Protein AF-A0A2V9IV48-F1 (afdb_monomer_lite)

Structure (mmCIF, N/CA/C/O backbone):
data_AF-A0A2V9IV48-F1
#
_entry.id   AF-A0A2V9IV48-F1
#
loop_
_atom_site.group_PDB
_atom_site.id
_atom_site.type_symbol
_atom_site.label_atom_id
_atom_site.label_alt_id
_atom_site.label_comp_id
_atom_site.label_asym_id
_atom_site.label_entity_id
_atom_site.label_seq_id
_atom_site.pdbx_PDB_ins_code
_atom_site.Cartn_x
_atom_site.Cartn_y
_atom_site.Cartn_z
_atom_site.occupancy
_atom_site.B_iso_or_equiv
_atom_site.auth_seq_id
_atom_site.auth_comp_id
_atom_site.auth_asym_id
_atom_site.auth_atom_id
_atom_site.pdbx_PDB_model_num
ATOM 1 N N . ILE A 1 1 ? -11.786 -12.863 -33.641 1.00 53.84 1 ILE A N 1
ATOM 2 C CA . ILE A 1 1 ? -10.487 -13.460 -34.031 1.00 53.84 1 ILE A CA 1
ATOM 3 C C . ILE A 1 1 ? -10.296 -13.176 -35.528 1.00 53.84 1 ILE A C 1
ATOM 5 O O . ILE A 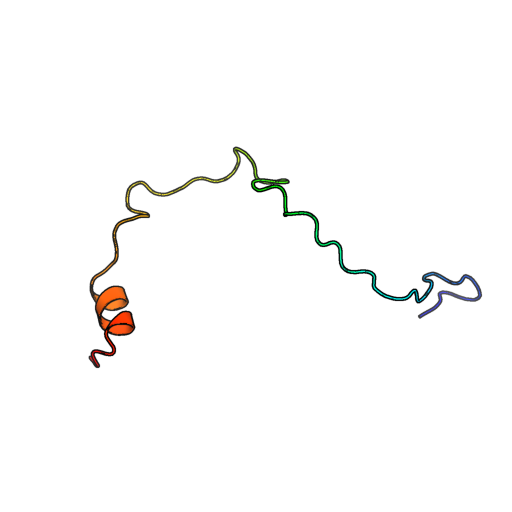1 1 ? -11.205 -13.475 -36.284 1.00 53.84 1 ILE A O 1
ATOM 9 N N . GLY A 1 2 ? -9.216 -12.480 -35.922 1.00 57.09 2 GLY A N 1
ATOM 10 C CA . GLY A 1 2 ? -8.829 -12.192 -37.320 1.00 57.09 2 GLY A CA 1
ATOM 11 C C . GLY A 1 2 ? -9.637 -11.125 -38.086 1.00 57.09 2 GLY A C 1
ATOM 12 O O . GLY A 1 2 ? -10.729 -11.392 -38.570 1.00 57.09 2 GLY A O 1
ATOM 13 N N . LYS A 1 3 ? -9.053 -9.935 -38.300 1.00 54.19 3 LYS A N 1
ATOM 14 C CA . LYS A 1 3 ? -9.485 -9.006 -39.362 1.00 54.19 3 LYS A CA 1
ATOM 15 C C . LYS A 1 3 ? -8.858 -9.520 -40.666 1.00 5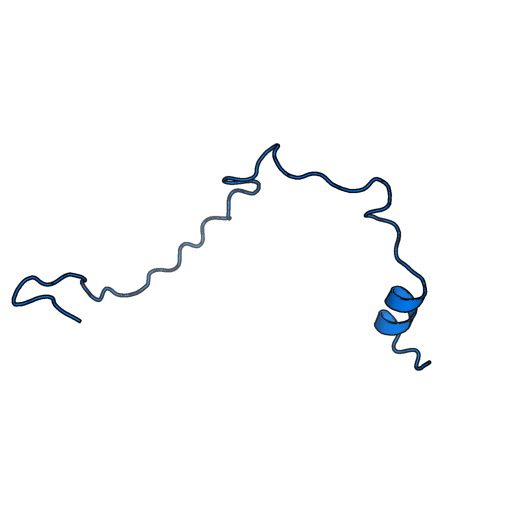4.19 3 LYS A C 1
ATOM 17 O O . LYS A 1 3 ? -7.670 -9.307 -40.870 1.00 54.19 3 LYS A O 1
ATOM 22 N N . ALA A 1 4 ? -9.624 -10.286 -41.450 1.00 60.12 4 ALA A N 1
ATOM 23 C CA . ALA A 1 4 ? -9.309 -10.768 -42.805 1.00 60.12 4 ALA A CA 1
ATOM 24 C C . ALA A 1 4 ? -7.831 -11.157 -43.059 1.00 60.12 4 ALA A C 1
ATOM 26 O O . ALA A 1 4 ? -7.009 -10.331 -43.451 1.00 60.12 4 ALA A O 1
ATOM 27 N N . GLY A 1 5 ? -7.483 -12.431 -42.850 1.00 70.25 5 GLY A N 1
ATOM 28 C CA . GLY A 1 5 ? -6.226 -13.018 -43.347 1.00 70.25 5 GLY A CA 1
ATOM 29 C C . GLY A 1 5 ? -4.930 -12.601 -42.637 1.00 70.25 5 GLY A C 1
ATOM 30 O O . GLY A 1 5 ? -3.902 -13.235 -42.855 1.00 70.25 5 GLY A O 1
ATOM 31 N N . LYS A 1 6 ? -4.953 -11.596 -41.751 1.00 77.06 6 LYS A N 1
ATOM 32 C CA . LYS A 1 6 ? -3.801 -11.236 -40.910 1.00 77.06 6 LYS A CA 1
ATOM 33 C C . LYS A 1 6 ? -3.945 -11.876 -39.525 1.00 77.06 6 LYS A C 1
ATOM 35 O O . LYS A 1 6 ? -4.824 -11.456 -38.764 1.00 77.06 6 LYS A O 1
ATOM 40 N N . PRO A 1 7 ? -3.130 -12.886 -39.166 1.00 75.62 7 PRO A N 1
ATOM 41 C CA . PRO A 1 7 ? -3.145 -13.428 -37.813 1.00 75.62 7 PRO A CA 1
ATOM 42 C C . PRO A 1 7 ? -2.740 -12.324 -36.823 1.00 75.62 7 PRO A C 1
ATOM 44 O O . PRO A 1 7 ? -1.629 -11.809 -36.873 1.00 75.62 7 PRO A O 1
ATOM 47 N N . VAL A 1 8 ? -3.668 -11.935 -35.942 1.00 80.31 8 VAL A N 1
ATOM 48 C CA . VAL A 1 8 ? -3.483 -10.845 -34.956 1.00 80.31 8 VAL A CA 1
ATOM 49 C C . VAL A 1 8 ? -2.943 -11.327 -33.607 1.00 80.31 8 VAL A C 1
ATOM 51 O O . VAL A 1 8 ? -2.619 -10.513 -32.750 1.00 80.31 8 VAL A O 1
ATOM 54 N N . ALA A 1 9 ? -2.860 -12.643 -33.398 1.00 84.81 9 ALA A N 1
ATOM 55 C CA . ALA A 1 9 ? -2.307 -13.243 -32.190 1.00 84.81 9 ALA A CA 1
ATOM 56 C C . ALA A 1 9 ? -1.833 -14.677 -32.463 1.00 84.81 9 ALA A C 1
ATOM 58 O O . ALA A 1 9 ? -2.394 -15.373 -33.311 1.00 84.81 9 ALA A O 1
ATOM 59 N N . LYS A 1 10 ? -0.822 -15.120 -31.708 1.00 84.19 10 LYS A N 1
ATOM 60 C CA . LYS A 1 10 ? -0.331 -16.501 -31.677 1.00 84.19 10 LYS A CA 1
ATOM 61 C C . LYS A 1 10 ? -0.619 -17.087 -30.300 1.00 84.19 10 LYS A C 1
ATOM 63 O O . LYS A 1 10 ? -0.229 -16.497 -29.295 1.00 84.19 10 LYS A O 1
ATOM 68 N N . LEU A 1 11 ? -1.262 -18.249 -30.256 1.00 89.25 11 LEU A N 1
ATOM 69 C CA . LEU A 1 11 ? -1.365 -19.017 -29.019 1.00 89.25 11 LEU A CA 1
ATOM 70 C C . LEU A 1 11 ? -0.001 -19.648 -28.730 1.00 89.25 11 LEU A C 1
ATOM 72 O O . LEU A 1 11 ? 0.556 -20.356 -29.569 1.00 89.25 11 LEU A O 1
ATOM 76 N N . VAL A 1 12 ? 0.555 -19.351 -27.559 1.00 90.44 12 VAL A N 1
ATOM 77 C CA . VAL A 1 12 ? 1.822 -19.911 -27.080 1.00 90.44 12 VAL A CA 1
ATOM 78 C C . VAL A 1 12 ? 1.625 -20.496 -25.682 1.00 90.44 12 VAL A C 1
ATOM 80 O O . VAL A 1 12 ? 0.810 -19.959 -24.926 1.00 90.44 12 VAL A O 1
ATOM 83 N N . PRO A 1 13 ? 2.351 -21.570 -25.314 1.00 92.62 13 PRO A N 1
ATOM 84 C CA . PRO A 1 13 ? 2.304 -22.105 -23.960 1.00 92.62 13 PRO A CA 1
ATOM 85 C C . PRO A 1 13 ? 2.636 -21.026 -22.929 1.00 92.62 13 PRO A C 1
ATOM 87 O O . PRO A 1 13 ? 3.637 -20.314 -23.064 1.00 92.62 13 PRO A O 1
ATOM 90 N N . TYR A 1 14 ? 1.809 -20.91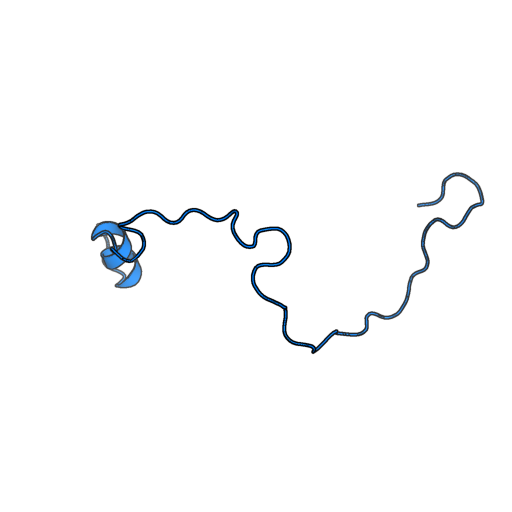9 -21.891 1.00 90.88 14 TYR A N 1
ATOM 91 C CA . TYR A 1 14 ? 2.086 -20.030 -20.774 1.00 90.88 14 TYR A CA 1
ATOM 92 C C . TYR A 1 14 ? 3.319 -20.527 -20.012 1.00 90.88 14 TYR A C 1
ATOM 94 O O . TYR A 1 14 ? 3.403 -21.695 -19.635 1.00 90.88 14 TYR A O 1
ATOM 102 N N . ARG A 1 15 ? 4.280 -19.631 -19.782 1.00 92.62 15 ARG A N 1
ATOM 103 C CA . ARG A 1 15 ? 5.428 -19.874 -18.904 1.00 92.62 15 ARG A CA 1
ATOM 104 C C . ARG A 1 15 ? 5.310 -18.943 -17.711 1.00 92.62 15 ARG A C 1
ATOM 106 O O . ARG A 1 15 ? 5.334 -17.725 -17.875 1.00 92.62 15 ARG A O 1
ATOM 113 N N . GLU A 1 16 ? 5.177 -19.524 -16.526 1.00 91.81 16 GLU A N 1
ATOM 114 C CA . GLU A 1 16 ? 5.063 -18.767 -15.286 1.00 91.81 16 GLU A CA 1
ATOM 115 C C . GLU A 1 16 ? 6.335 -17.944 -15.041 1.00 91.81 16 GLU A C 1
ATOM 117 O O . GLU A 1 16 ? 7.450 -18.473 -15.013 1.00 91.81 16 GLU A O 1
ATOM 122 N N . ASN A 1 17 ? 6.174 -16.636 -14.838 1.00 89.56 17 ASN A N 1
ATOM 123 C CA . ASN A 1 17 ? 7.268 -15.795 -14.378 1.00 89.56 17 ASN A CA 1
ATOM 124 C C . ASN A 1 17 ? 7.341 -15.857 -12.850 1.00 89.56 17 ASN A C 1
ATOM 126 O O . ASN A 1 17 ? 6.630 -15.130 -12.163 1.00 89.56 17 ASN A O 1
ATOM 130 N N . ARG A 1 18 ? 8.233 -16.700 -12.326 1.00 92.44 18 ARG A N 1
ATOM 131 C CA . ARG A 1 18 ? 8.452 -16.855 -10.878 1.00 92.44 18 ARG A CA 1
ATOM 132 C C . ARG A 1 18 ? 9.278 -15.735 -10.245 1.00 92.44 18 ARG A C 1
ATOM 134 O O . ARG A 1 18 ? 9.578 -15.788 -9.055 1.00 92.44 18 ARG A O 1
ATOM 141 N N . LYS A 1 19 ? 9.688 -14.728 -11.021 1.00 92.31 19 LYS A N 1
ATOM 142 C CA . LYS A 1 19 ? 10.406 -13.581 -10.464 1.00 92.31 19 LYS A CA 1
ATOM 143 C C . LYS A 1 19 ? 9.470 -12.809 -9.529 1.00 92.31 19 LYS A C 1
ATOM 145 O O . LYS A 1 19 ? 8.332 -12.534 -9.919 1.00 92.31 19 LYS A O 1
ATOM 150 N N . PRO A 1 20 ? 9.941 -12.403 -8.338 1.00 90.88 20 PRO A N 1
ATOM 151 C CA . PRO A 1 20 ? 9.172 -11.531 -7.466 1.00 90.88 20 PRO A CA 1
ATOM 152 C C . PRO A 1 20 ? 8.693 -10.282 -8.208 1.00 90.88 20 PRO A C 1
ATOM 154 O O . PRO A 1 20 ? 9.413 -9.693 -9.022 1.00 90.88 20 PRO A O 1
ATOM 157 N N . ARG A 1 21 ? 7.462 -9.860 -7.915 1.00 88.25 21 ARG A N 1
ATOM 158 C CA . ARG A 1 21 ? 6.923 -8.609 -8.454 1.00 88.25 21 ARG A CA 1
ATOM 159 C C . ARG A 1 21 ? 7.707 -7.443 -7.859 1.00 88.25 21 ARG A C 1
ATOM 161 O O . ARG A 1 21 ? 7.958 -7.431 -6.660 1.00 88.25 21 ARG A O 1
ATOM 168 N N . LYS A 1 22 ? 8.036 -6.434 -8.671 1.00 87.25 22 LYS A N 1
ATOM 169 C CA . LYS A 1 22 ? 8.579 -5.167 -8.163 1.00 87.25 22 LYS A CA 1
ATOM 170 C C . LYS A 1 22 ? 7.427 -4.329 -7.584 1.00 87.25 22 LYS A C 1
ATOM 172 O O . LYS A 1 22 ? 6.553 -3.931 -8.362 1.00 87.25 22 LYS A O 1
ATOM 177 N N . PRO A 1 23 ? 7.392 -4.049 -6.267 1.00 87.62 23 PRO A N 1
ATOM 178 C CA . PRO A 1 23 ? 6.345 -3.222 -5.674 1.00 87.62 23 PRO A CA 1
ATOM 179 C C . PRO A 1 23 ? 6.384 -1.785 -6.210 1.00 87.62 23 PRO A C 1
ATOM 181 O O . PRO A 1 23 ? 7.394 -1.323 -6.749 1.00 87.62 23 PRO A O 1
ATOM 184 N N . GLY A 1 24 ? 5.274 -1.064 -6.076 1.00 85.19 24 GLY A N 1
ATOM 185 C CA . GLY A 1 24 ? 5.172 0.351 -6.443 1.00 85.19 24 GLY A CA 1
ATOM 186 C C . GLY A 1 24 ? 4.973 0.622 -7.937 1.00 85.19 24 GLY A C 1
ATOM 187 O O . GLY A 1 24 ? 4.197 1.508 -8.263 1.00 85.19 24 GLY A O 1
ATOM 188 N N . GLY A 1 25 ? 5.576 -0.145 -8.854 1.00 87.12 25 GLY A N 1
ATOM 189 C CA . GLY A 1 25 ? 5.317 -0.079 -10.306 1.00 87.12 25 GLY A CA 1
ATOM 190 C C . GLY A 1 25 ? 5.012 1.328 -10.859 1.00 87.12 25 GLY A C 1
ATOM 191 O O . GLY A 1 25 ? 5.743 2.282 -10.608 1.00 87.12 25 GLY A O 1
ATOM 192 N N . ARG A 1 26 ? 3.894 1.461 -11.588 1.00 88.94 26 ARG A N 1
ATOM 193 C CA . ARG A 1 26 ? 3.404 2.729 -12.178 1.00 88.94 26 ARG A CA 1
ATOM 194 C C . ARG A 1 26 ? 2.862 3.751 -11.162 1.00 88.94 26 ARG A C 1
ATOM 196 O O . ARG A 1 26 ? 2.602 4.895 -11.535 1.00 88.94 26 ARG A O 1
ATOM 203 N N . TRP A 1 27 ? 2.680 3.334 -9.913 1.00 89.75 27 TRP A N 1
ATOM 204 C CA . TRP A 1 27 ? 2.023 4.087 -8.841 1.00 89.75 27 TRP A CA 1
ATOM 205 C C . TRP A 1 27 ? 2.994 4.563 -7.754 1.00 89.75 27 TRP A C 1
ATOM 207 O O . TRP A 1 27 ? 2.578 5.193 -6.785 1.00 89.75 27 TRP A O 1
ATOM 217 N N . LYS A 1 28 ? 4.297 4.296 -7.899 1.00 89.50 28 LYS A N 1
ATOM 218 C CA . LYS A 1 28 ? 5.315 4.718 -6.934 1.00 89.50 28 LYS A CA 1
ATOM 219 C C . LYS A 1 28 ?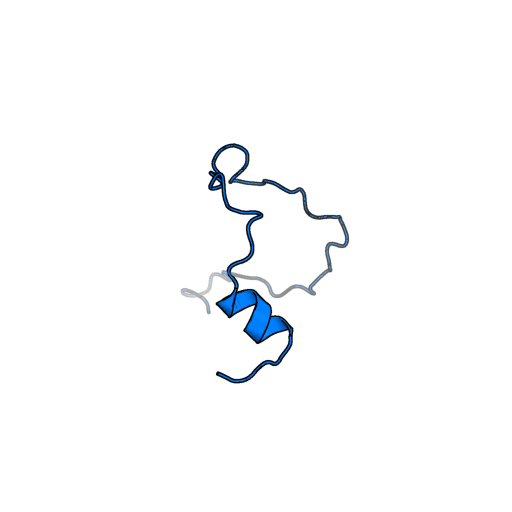 5.263 6.240 -6.757 1.00 89.50 28 LYS A C 1
ATOM 221 O O . LYS A 1 28 ? 5.348 6.969 -7.741 1.00 89.50 28 LYS A O 1
ATOM 226 N N . GLY A 1 29 ? 5.115 6.694 -5.511 1.00 90.75 29 GLY A N 1
ATOM 227 C CA . GLY A 1 29 ? 5.019 8.117 -5.160 1.00 90.75 29 GLY A CA 1
ATOM 228 C C . GLY A 1 29 ? 3.687 8.789 -5.513 1.00 90.75 29 GLY A C 1
ATOM 229 O O . GLY A 1 29 ? 3.555 9.988 -5.315 1.00 90.75 29 GLY A O 1
ATOM 230 N N . LYS A 1 30 ? 2.708 8.039 -6.036 1.00 93.75 30 LYS A N 1
ATOM 231 C 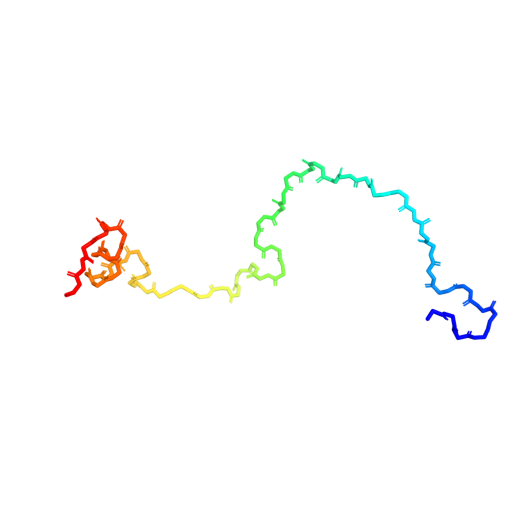CA . LYS A 1 30 ? 1.364 8.541 -6.380 1.00 93.75 30 LYS A CA 1
ATOM 232 C C . LYS A 1 30 ? 0.278 8.042 -5.428 1.00 93.75 30 LYS A C 1
ATOM 234 O O . LYS A 1 30 ? -0.888 8.361 -5.617 1.00 93.75 30 LYS A O 1
ATOM 239 N N . ILE A 1 31 ? 0.651 7.205 -4.463 1.00 90.88 31 ILE A N 1
ATOM 240 C CA . ILE A 1 31 ? -0.266 6.643 -3.476 1.00 90.88 31 ILE A CA 1
ATOM 241 C C . ILE A 1 31 ? -0.279 7.591 -2.283 1.00 90.88 31 ILE A C 1
ATOM 243 O O . ILE A 1 31 ? 0.773 7.875 -1.715 1.00 90.88 31 ILE A O 1
ATOM 247 N N . TRP A 1 32 ? -1.468 8.062 -1.930 1.00 94.69 32 TRP A N 1
ATOM 248 C CA . TRP A 1 32 ? -1.731 8.730 -0.664 1.00 94.69 32 TRP A CA 1
ATOM 249 C C . TRP A 1 32 ? -2.346 7.717 0.305 1.00 94.69 32 TRP A C 1
ATOM 251 O O . TRP A 1 32 ? -3.133 6.865 -0.110 1.00 94.69 32 TRP A O 1
ATOM 261 N N . MET A 1 33 ? -1.954 7.797 1.572 1.00 93.81 33 MET A N 1
ATOM 262 C CA . MET A 1 33 ? -2.465 6.971 2.661 1.00 93.81 33 MET A CA 1
ATOM 263 C C . MET A 1 33 ? -3.010 7.912 3.731 1.00 93.81 33 MET A C 1
ATOM 265 O O . MET A 1 33 ? -2.356 8.904 4.060 1.00 93.81 33 MET A O 1
ATOM 269 N N . ALA A 1 34 ? -4.214 7.626 4.218 1.00 96.81 34 ALA A N 1
ATOM 270 C CA . ALA A 1 34 ? -4.834 8.415 5.270 1.00 96.81 34 ALA A CA 1
ATOM 271 C C . ALA A 1 34 ? -4.065 8.244 6.599 1.00 96.81 34 ALA A C 1
ATOM 273 O O . ALA A 1 34 ? -3.490 7.174 6.816 1.00 96.81 34 ALA A O 1
ATOM 274 N N . PRO A 1 35 ? -4.019 9.266 7.478 1.00 97.06 35 PRO A N 1
ATOM 275 C CA . PRO A 1 35 ? -3.294 9.180 8.752 1.00 97.06 35 PRO A CA 1
ATOM 276 C C . PRO A 1 35 ? -3.793 8.072 9.688 1.00 97.06 35 PRO A C 1
ATOM 278 O O . PRO A 1 35 ? -3.019 7.558 10.486 1.00 97.06 35 PRO A O 1
ATOM 281 N N . ASP A 1 36 ? -5.067 7.709 9.565 1.00 96.19 36 ASP A N 1
ATOM 282 C CA . ASP A 1 36 ? -5.791 6.712 10.353 1.00 96.19 36 ASP A CA 1
ATOM 283 C C . ASP A 1 36 ? -5.832 5.331 9.673 1.00 96.19 36 ASP A C 1
ATOM 285 O O . ASP A 1 36 ? -6.586 4.460 10.085 1.00 96.19 36 ASP A O 1
ATOM 289 N N . PHE A 1 37 ? -5.040 5.097 8.619 1.00 94.81 37 PHE A N 1
ATOM 290 C CA . PHE A 1 37 ? -5.105 3.851 7.843 1.00 94.81 37 PHE A CA 1
ATOM 291 C C . PHE A 1 37 ? -4.895 2.581 8.685 1.00 94.81 37 PHE A C 1
ATOM 293 O O . PHE A 1 37 ? -5.521 1.556 8.418 1.00 94.81 37 PHE A O 1
ATOM 300 N N . ASP A 1 38 ? -4.017 2.649 9.686 1.00 95.31 38 ASP A N 1
ATOM 301 C CA . ASP A 1 38 ? -3.737 1.528 10.588 1.00 95.31 38 ASP A CA 1
ATOM 302 C C . ASP A 1 38 ? -4.752 1.424 11.746 1.00 95.31 38 ASP A C 1
ATOM 304 O O . ASP A 1 38 ? -4.705 0.472 12.531 1.00 95.31 38 ASP A O 1
ATOM 308 N N . GLU A 1 39 ? -5.690 2.369 11.864 1.00 96.50 39 GLU A N 1
ATOM 309 C CA . GLU A 1 39 ? -6.764 2.317 12.853 1.00 96.50 39 GLU A CA 1
ATOM 310 C C . GLU A 1 39 ? -7.884 1.390 12.366 1.00 96.50 39 GLU A C 1
ATOM 312 O O . GLU A 1 39 ? -8.513 1.611 11.333 1.00 96.50 39 GLU A O 1
ATOM 317 N N . LEU A 1 40 ? -8.154 0.323 13.124 1.00 95.19 40 LEU A N 1
ATOM 318 C CA . LEU A 1 40 ? -9.199 -0.644 12.791 1.00 95.19 40 LEU A CA 1
ATOM 319 C C . LEU A 1 40 ? -10.544 -0.243 13.432 1.00 95.19 40 LEU A C 1
ATOM 321 O O . LEU A 1 40 ? -10.655 -0.283 14.661 1.00 95.19 40 LEU A O 1
ATOM 325 N N . PRO A 1 41 ? -11.602 0.058 12.648 1.00 95.12 41 PRO A N 1
ATOM 326 C CA . PRO A 1 41 ? -12.916 0.383 13.200 1.00 95.12 41 PRO A CA 1
ATOM 327 C C . PRO A 1 41 ? -13.538 -0.794 13.961 1.00 95.12 41 PRO A C 1
ATOM 329 O O . PRO A 1 41 ? -13.437 -1.949 13.541 1.00 95.12 41 PRO A O 1
ATOM 332 N N . LEU A 1 42 ? -14.254 -0.501 15.051 1.00 94.38 42 LEU A N 1
ATOM 333 C CA . LEU A 1 42 ? -14.826 -1.523 15.941 1.00 94.38 42 LEU A CA 1
ATOM 334 C C . LEU A 1 42 ? -15.794 -2.478 15.235 1.00 94.38 42 LEU A C 1
ATOM 336 O O . LEU A 1 42 ? -15.755 -3.678 15.494 1.00 94.38 42 LEU A O 1
ATOM 340 N N . THR A 1 43 ? -16.617 -1.965 14.322 1.00 93.19 43 THR A N 1
ATOM 341 C CA . THR A 1 43 ? -17.568 -2.767 13.535 1.00 93.19 43 THR A CA 1
ATOM 342 C C . THR A 1 43 ? -16.849 -3.772 12.636 1.00 93.19 43 THR A C 1
ATOM 344 O O . THR A 1 43 ? -17.225 -4.940 12.564 1.00 93.19 43 THR A O 1
ATOM 347 N N . VAL A 1 44 ? -15.754 -3.347 12.001 1.00 94.12 44 VAL A N 1
ATOM 348 C CA . VAL A 1 44 ? -14.907 -4.210 11.169 1.00 94.12 44 VAL A CA 1
ATOM 349 C C . VAL A 1 44 ? -14.187 -5.242 12.040 1.00 94.12 44 VAL A C 1
ATOM 351 O O . VAL A 1 44 ? -14.130 -6.421 11.690 1.00 94.12 44 VAL A O 1
ATOM 354 N N . ALA A 1 45 ? -13.683 -4.830 13.205 1.00 95.06 45 ALA A N 1
ATOM 355 C CA . ALA A 1 45 ? -13.045 -5.733 14.157 1.00 95.06 45 ALA A CA 1
ATOM 356 C C . ALA A 1 45 ? -14.018 -6.809 14.680 1.00 95.06 45 ALA A C 1
ATOM 358 O O . ALA A 1 45 ? -13.637 -7.974 14.782 1.00 95.06 45 ALA A O 1
ATOM 359 N N . ALA A 1 46 ? -15.270 -6.438 14.966 1.00 95.19 46 ALA A N 1
ATOM 360 C CA . ALA A 1 46 ? -16.334 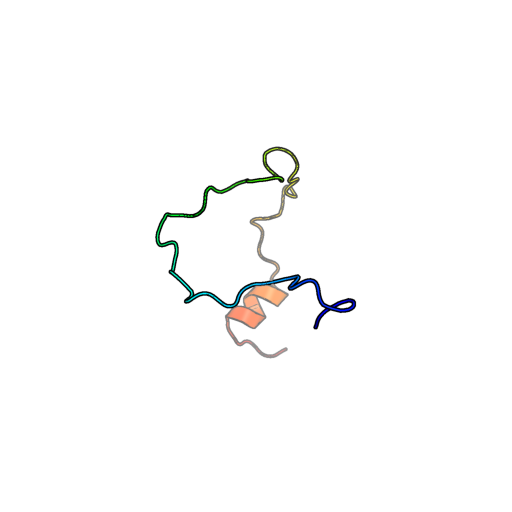-7.359 15.372 1.00 95.19 46 ALA A CA 1
ATOM 361 C C . ALA A 1 46 ? -16.633 -8.397 14.278 1.00 95.19 46 ALA A C 1
ATOM 363 O O . ALA A 1 46 ? -16.673 -9.598 14.557 1.00 95.19 46 ALA A O 1
ATOM 364 N N . ALA A 1 47 ? -16.706 -7.960 13.015 1.00 94.56 47 ALA A N 1
ATOM 365 C CA . ALA A 1 47 ? -16.883 -8.856 11.873 1.00 94.56 47 ALA A CA 1
ATOM 366 C C . ALA A 1 47 ? -15.731 -9.872 11.734 1.00 94.56 47 ALA A C 1
ATOM 368 O O . ALA A 1 47 ? -15.984 -11.055 11.505 1.00 94.56 47 ALA A O 1
ATOM 369 N N . PHE A 1 48 ? -14.473 -9.454 11.935 1.00 94.06 48 PHE A N 1
ATOM 370 C CA . PHE A 1 48 ? -13.325 -10.375 11.943 1.00 94.06 48 PHE A CA 1
ATOM 371 C C . PHE A 1 48 ? -13.357 -11.374 13.107 1.00 94.06 48 PHE A C 1
ATOM 373 O O . PHE A 1 48 ? -12.874 -12.496 12.953 1.00 94.06 48 PHE A O 1
ATOM 380 N N . ARG A 1 49 ? -13.928 -10.992 14.256 1.00 94.25 49 ARG A N 1
ATOM 381 C CA . ARG A 1 49 ? -14.122 -11.884 15.413 1.00 94.25 49 ARG A CA 1
ATOM 382 C C . ARG A 1 49 ? -15.345 -12.797 15.287 1.00 94.25 49 ARG A C 1
ATOM 384 O O . ARG A 1 49 ? -15.509 -13.691 16.113 1.00 94.25 49 ARG A O 1
ATOM 391 N N . GLY A 1 50 ? -16.177 -12.615 14.259 1.00 91.06 50 GLY A N 1
ATOM 392 C CA . GLY A 1 50 ? -17.406 -13.388 14.068 1.00 91.06 50 GLY A CA 1
ATOM 393 C C . GLY A 1 50 ? -18.528 -13.010 15.040 1.00 91.06 50 GLY A C 1
ATOM 394 O O . GLY A 1 50 ? -19.451 -13.798 15.246 1.00 91.06 50 GLY A O 1
ATOM 395 N N . GLU A 1 51 ? -18.451 -11.822 15.638 1.00 92.06 51 GLU A N 1
ATOM 396 C CA . GLU A 1 51 ? -19.521 -11.260 16.459 1.00 92.06 51 GLU A CA 1
ATOM 397 C C . GLU A 1 51 ? -20.690 -10.885 15.531 1.00 92.06 51 GLU A C 1
ATOM 399 O O . GLU A 1 51 ? -20.497 -10.214 14.515 1.00 92.06 51 GLU A O 1
ATOM 404 N N . LYS A 1 52 ? -21.898 -11.371 15.836 1.00 72.56 52 LYS A N 1
ATOM 405 C CA . LYS A 1 52 ? -23.123 -10.921 15.166 1.00 72.56 52 LYS A CA 1
ATOM 406 C C . LYS A 1 52 ? -23.635 -9.678 15.882 1.00 72.56 52 LYS A C 1
ATOM 408 O O . LYS A 1 52 ? -23.630 -9.655 17.110 1.00 72.56 52 LYS A O 1
ATOM 413 N N . GLU A 1 53 ? -24.049 -8.692 15.092 1.00 61.19 53 GLU A N 1
ATOM 414 C CA . GLU A 1 53 ? -24.827 -7.535 15.550 1.00 61.19 53 GLU A CA 1
ATOM 415 C C . GLU A 1 53 ? -26.125 -7.973 16.246 1.00 61.19 53 GLU A C 1
ATOM 417 O O . GLU A 1 53 ? -26.747 -8.957 15.768 1.00 61.19 53 GLU A O 1
#

Radius of gyration: 22.9 Å; chains: 1; bounding box: 35×31×60 Å

pLDDT: mean 87.1, std 11.28, range [53.84, 97.06]

Sequence (53 aa):
IGKAGKPVAKLVPYRENRKPRKPGGRWKGKIWMAPDFDELPLTVAAAFRGEKE

Secondary structure (DSSP, 8-state):
--STT-------------SPP-SSGGGTTT----TTTTPPPHHHHHHHHT---

Foldseek 3Di:
DDPPPDPPDDDDDDDDDPDDDDPCPPNNVVDDDDPCNVPDDPVNVCVVVVNDD